Protein AF-A0A1H4I4Y7-F1 (afdb_monomer)

Organism: NCBI:txid99653

Foldseek 3Di:
DDDPVVVVVVVVVVVVVVVVPDDDDDDDDDDDDDDDDDDDDDDDDDPDPPPPDPPDPDPDDDDDDDDDDDPVRVVVVVVVFVVVCVVVVHPTDDPVNVVVVVVVCCVVDPVNVVVVVVVVVVVPD

Sequence (125 aa):
MTSAADKVRASAERARMQVAAQPQPGEEQEPVAAPPATRVREEEPRKPAVRAVPVIPPRQKDIRKNVDLSPDQNDRLGDWQRAAARELGVARVTAQDVLVALVERLLADSDLSEQVKKDLHNARF

pLDDT: mean 76.92, std 21.95, range [39.12, 98.62]

Mean predicted aligned error: 18.27 Å

Secondary structure (DSSP, 8-state):
---HHHHHHHHHHHHHHHHTT-PPP------------------------------PPPPPPPPP------HHHHHHHHHHHHHHHHHHT-S---HHHHHHHHHHHHHH-HHHHHHHHHHHHHHH-

Solvent-accessible surface area (backbone atoms only — not comparable to full-atom values): 8470 Å² total; per-residue (Å²): 137,86,57,77,69,58,59,56,56,57,53,57,52,55,56,56,57,57,68,75,69,62,83,85,85,78,83,84,84,86,78,93,77,88,88,83,79,94,73,91,73,85,84,75,90,75,76,82,76,81,74,80,72,82,82,73,75,79,78,83,75,88,80,89,83,89,82,91,67,56,73,69,56,48,51,53,49,52,53,49,29,56,51,52,12,62,76,72,71,43,99,69,51,52,73,65,59,52,52,51,54,51,50,53,47,44,76,72,33,69,67,58,38,53,51,53,53,51,53,54,42,73,74,74,109

Structure (mmCIF, N/CA/C/O backbone):
data_AF-A0A1H4I4Y7-F1
#
_entry.id   AF-A0A1H4I4Y7-F1
#
loop_
_atom_site.group_PDB
_atom_site.id
_atom_site.type_symbol
_atom_site.label_atom_id
_atom_site.label_alt_id
_atom_site.label_comp_id
_atom_site.label_asym_id
_atom_site.label_entity_id
_atom_site.label_seq_id
_atom_site.pdbx_PDB_ins_code
_atom_site.Cartn_x
_atom_site.Cartn_y
_atom_site.Cartn_z
_atom_site.occupancy
_atom_site.B_iso_or_equiv
_atom_site.auth_seq_id
_atom_site.auth_comp_id
_atom_site.auth_asym_id
_atom_site.auth_atom_id
_atom_site.pdbx_PDB_model_num
ATOM 1 N N . MET A 1 1 ? 32.005 -7.404 -24.758 1.00 44.09 1 MET A N 1
ATOM 2 C CA . MET A 1 1 ? 30.839 -7.266 -23.861 1.00 44.09 1 MET A CA 1
ATOM 3 C C . MET A 1 1 ? 29.841 -6.347 -24.549 1.00 44.09 1 MET A C 1
ATOM 5 O O . MET A 1 1 ? 30.140 -5.173 -24.708 1.00 44.09 1 MET A O 1
ATOM 9 N N . THR A 1 2 ? 28.736 -6.882 -25.067 1.00 52.25 2 THR A N 1
ATOM 10 C CA . THR A 1 2 ? 27.792 -6.119 -25.907 1.00 52.25 2 THR A CA 1
ATOM 11 C C . THR A 1 2 ? 26.721 -5.466 -25.034 1.00 52.25 2 THR A C 1
ATOM 13 O O . THR A 1 2 ? 26.026 -6.152 -24.284 1.00 52.25 2 THR A O 1
ATOM 16 N N . SER A 1 3 ? 26.648 -4.135 -25.108 1.00 61.44 3 SER A N 1
ATOM 17 C CA . SER A 1 3 ? 25.816 -3.260 -24.274 1.00 61.44 3 SER A CA 1
ATOM 18 C C . SER A 1 3 ? 24.315 -3.450 -24.534 1.00 61.44 3 SER A C 1
ATOM 20 O O . SER A 1 3 ? 23.899 -3.789 -25.640 1.00 61.44 3 SER A O 1
ATOM 22 N N . ALA A 1 4 ? 23.481 -3.202 -23.519 1.00 48.41 4 ALA A N 1
ATOM 23 C CA . ALA A 1 4 ? 22.022 -3.333 -23.583 1.00 48.41 4 ALA A CA 1
ATOM 24 C C . ALA A 1 4 ? 21.371 -2.481 -24.696 1.00 48.41 4 ALA A C 1
ATOM 26 O O . ALA A 1 4 ? 20.311 -2.846 -25.202 1.00 48.41 4 ALA A O 1
ATOM 27 N N . ALA A 1 5 ? 22.034 -1.405 -25.135 1.00 54.78 5 ALA A N 1
ATOM 28 C CA . ALA A 1 5 ? 21.593 -0.566 -26.250 1.00 54.78 5 ALA A CA 1
ATOM 29 C C . ALA A 1 5 ? 21.594 -1.301 -27.610 1.00 54.78 5 ALA A C 1
ATOM 31 O O . ALA A 1 5 ? 20.722 -1.054 -28.444 1.00 54.78 5 ALA A O 1
ATOM 32 N N . ASP A 1 6 ? 22.506 -2.257 -27.817 1.00 57.66 6 ASP A N 1
ATOM 33 C CA . ASP A 1 6 ? 22.610 -3.024 -29.069 1.00 57.66 6 ASP A CA 1
ATOM 34 C C . ASP A 1 6 ? 21.428 -3.992 -29.251 1.00 57.66 6 ASP A C 1
ATOM 36 O O . ASP A 1 6 ? 20.900 -4.173 -30.350 1.00 57.66 6 ASP A O 1
ATOM 40 N N . LYS A 1 7 ? 20.927 -4.557 -28.144 1.00 57.97 7 LYS A N 1
ATOM 41 C CA . LYS A 1 7 ? 19.788 -5.491 -28.160 1.00 57.97 7 LYS A CA 1
ATOM 42 C C . LYS A 1 7 ? 18.475 -4.810 -28.565 1.00 57.97 7 LYS A C 1
ATOM 44 O O . LYS A 1 7 ? 1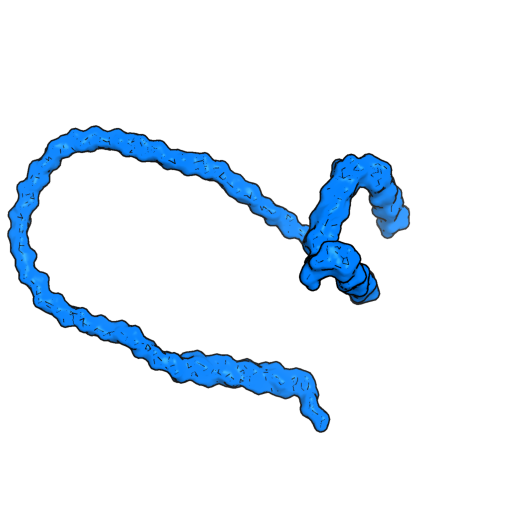7.627 -5.449 -29.183 1.00 57.97 7 LYS A O 1
ATOM 49 N N . VAL A 1 8 ? 18.315 -3.519 -28.258 1.00 56.91 8 VAL A N 1
ATOM 50 C CA . VAL A 1 8 ? 17.102 -2.749 -28.590 1.00 56.91 8 VAL A CA 1
ATOM 51 C C . VAL A 1 8 ? 17.056 -2.402 -30.080 1.00 56.91 8 VAL A C 1
ATOM 53 O O . VAL A 1 8 ? 16.009 -2.555 -30.712 1.00 56.91 8 VAL A O 1
ATOM 56 N N . ARG A 1 9 ? 18.192 -2.017 -30.678 1.00 57.34 9 ARG A N 1
ATOM 57 C CA . ARG A 1 9 ? 18.273 -1.739 -32.122 1.00 57.34 9 ARG A CA 1
ATOM 58 C C . ARG A 1 9 ? 18.039 -3.005 -32.959 1.00 57.34 9 ARG A C 1
ATOM 60 O O . ARG A 1 9 ? 17.290 -2.949 -33.931 1.00 57.34 9 ARG A O 1
ATOM 67 N N . ALA A 1 10 ? 18.581 -4.149 -32.537 1.00 56.81 10 ALA A N 1
ATOM 68 C CA . ALA A 1 10 ? 18.425 -5.421 -33.249 1.00 56.81 10 ALA A CA 1
ATOM 69 C C . ALA A 1 10 ? 16.967 -5.937 -33.300 1.00 56.81 10 ALA A C 1
ATOM 71 O O . ALA A 1 10 ? 16.555 -6.539 -34.293 1.00 56.81 10 ALA A O 1
ATOM 72 N N . SER A 1 11 ? 16.158 -5.686 -32.263 1.00 57.59 11 SER A N 1
ATOM 73 C CA . SER A 1 11 ? 14.732 -6.062 -32.265 1.00 57.59 11 SER A CA 1
ATOM 74 C C . SER A 1 11 ? 13.869 -5.147 -33.140 1.00 57.59 11 SER A C 1
ATOM 76 O O . SER A 1 11 ? 12.923 -5.622 -33.769 1.00 57.59 11 SER A O 1
ATOM 78 N N . ALA A 1 12 ? 14.203 -3.855 -33.228 1.00 58.78 12 ALA A N 1
ATOM 79 C CA . ALA A 1 12 ? 13.471 -2.902 -34.066 1.00 58.78 12 ALA A CA 1
ATOM 80 C C . ALA A 1 12 ? 13.622 -3.203 -35.570 1.00 58.78 12 ALA A C 1
ATOM 82 O O . ALA A 1 12 ? 12.688 -2.987 -36.343 1.00 58.78 12 ALA A O 1
ATOM 83 N N . GLU A 1 13 ? 14.768 -3.744 -35.988 1.00 57.94 13 GLU A N 1
ATOM 84 C CA . GLU A 1 13 ? 15.021 -4.097 -37.389 1.00 57.94 13 GLU A CA 1
ATOM 85 C C . GLU A 1 13 ? 14.284 -5.381 -37.809 1.00 57.94 13 GLU A C 1
ATOM 87 O O . GLU A 1 13 ? 13.670 -5.427 -38.877 1.00 57.94 13 GLU A O 1
ATOM 92 N N . ARG A 1 14 ? 14.214 -6.387 -36.922 1.00 56.78 14 ARG A N 1
ATOM 93 C CA . ARG A 1 14 ? 13.439 -7.621 -37.164 1.00 56.78 14 ARG A CA 1
ATOM 94 C C . ARG A 1 14 ? 11.941 -7.369 -37.324 1.00 56.78 14 ARG A C 1
ATOM 96 O O . ARG A 1 14 ? 11.305 -8.025 -38.145 1.00 56.78 14 ARG A O 1
ATOM 103 N N . ALA A 1 15 ? 11.387 -6.405 -36.588 1.00 56.91 15 ALA A N 1
ATOM 104 C CA . ALA A 1 15 ? 9.982 -6.027 -36.725 1.00 56.91 15 ALA A CA 1
ATOM 105 C C . ALA A 1 15 ? 9.679 -5.409 -38.104 1.00 56.91 15 ALA A C 1
ATOM 107 O O . ALA A 1 15 ? 8.637 -5.690 -38.688 1.00 56.91 15 ALA A O 1
ATOM 108 N N . ARG A 1 16 ? 10.608 -4.625 -38.671 1.00 60.25 16 ARG A N 1
ATOM 109 C CA . ARG A 1 16 ? 10.440 -4.016 -40.004 1.00 60.25 16 ARG A CA 1
ATOM 110 C C . ARG A 1 16 ? 10.506 -5.045 -41.131 1.00 60.25 16 ARG A C 1
ATOM 112 O O . ARG A 1 16 ? 9.741 -4.944 -42.085 1.00 60.25 16 ARG A O 1
ATOM 119 N N . MET A 1 17 ? 11.361 -6.058 -40.999 1.00 55.97 17 MET A N 1
ATOM 120 C CA . MET A 1 17 ? 11.451 -7.140 -41.986 1.00 55.97 17 MET A CA 1
ATOM 121 C C . MET A 1 17 ? 10.228 -8.070 -41.975 1.00 55.97 17 MET A C 1
ATOM 123 O O . MET A 1 17 ? 9.856 -8.582 -43.026 1.00 55.97 17 MET A O 1
ATOM 127 N N . GLN A 1 18 ? 9.557 -8.253 -40.831 1.00 59.03 18 GLN A N 1
ATOM 128 C CA . GLN A 1 18 ? 8.329 -9.063 -40.760 1.00 59.03 18 GLN A CA 1
ATOM 129 C C . GLN A 1 18 ? 7.109 -8.384 -41.396 1.00 59.03 18 GLN A C 1
ATOM 131 O O . GLN A 1 18 ? 6.254 -9.076 -41.941 1.00 59.03 18 GLN A O 1
ATOM 136 N N . VAL A 1 19 ? 7.037 -7.048 -41.386 1.00 56.22 19 VAL A N 1
ATOM 137 C CA . VAL A 1 19 ? 5.938 -6.301 -42.030 1.00 56.22 19 VAL A CA 1
ATOM 138 C C . VAL A 1 19 ? 6.055 -6.322 -43.561 1.00 56.22 19 VAL A C 1
ATOM 140 O O . VAL A 1 19 ? 5.041 -6.324 -44.249 1.00 56.22 19 VAL A O 1
ATOM 143 N N . ALA A 1 20 ? 7.272 -6.405 -44.107 1.00 56.62 20 ALA A N 1
ATOM 144 C CA . ALA A 1 20 ? 7.502 -6.451 -45.554 1.00 56.62 20 ALA A CA 1
ATOM 145 C C . ALA A 1 20 ? 7.276 -7.840 -46.189 1.00 56.62 20 ALA A C 1
ATOM 147 O O . ALA A 1 20 ? 7.218 -7.948 -47.410 1.00 56.62 20 ALA A O 1
ATOM 148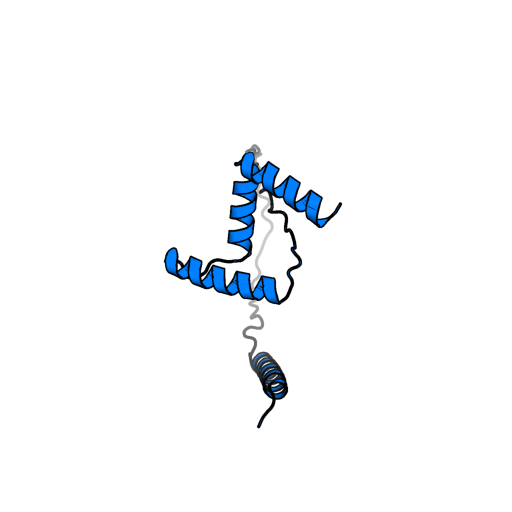 N N . ALA A 1 21 ? 7.159 -8.899 -45.381 1.00 49.84 21 ALA A N 1
ATOM 149 C CA . ALA A 1 21 ? 7.078 -10.286 -45.848 1.00 49.84 21 ALA A CA 1
ATOM 150 C C . ALA A 1 21 ? 5.662 -10.888 -45.789 1.00 49.84 21 ALA A C 1
ATOM 152 O O . ALA A 1 21 ? 5.511 -12.101 -45.921 1.00 49.84 21 ALA A O 1
ATOM 153 N N . GLN A 1 22 ? 4.625 -10.073 -45.577 1.00 45.31 22 GLN A N 1
ATOM 154 C CA . GLN A 1 22 ? 3.240 -10.540 -45.572 1.00 45.31 22 GLN A CA 1
ATOM 155 C C . GLN A 1 22 ? 2.607 -10.284 -46.956 1.00 45.31 22 GLN A C 1
ATOM 157 O O . GLN A 1 22 ? 2.316 -9.131 -47.277 1.00 45.31 22 GLN A O 1
ATOM 162 N N . PRO A 1 23 ? 2.428 -11.310 -47.811 1.00 46.28 23 PRO A N 1
ATOM 163 C CA . PRO A 1 23 ? 1.715 -11.152 -49.074 1.00 46.28 23 PRO A CA 1
ATOM 164 C C . PRO A 1 23 ? 0.229 -10.906 -48.791 1.00 46.28 23 PRO A C 1
ATOM 166 O O . PRO A 1 23 ? -0.396 -11.662 -48.046 1.00 46.28 23 PRO A O 1
ATOM 169 N N . GLN A 1 24 ? -0.328 -9.841 -49.371 1.00 43.12 24 GLN A N 1
ATOM 170 C CA . GLN A 1 24 ? -1.763 -9.565 -49.316 1.00 43.12 24 GLN A CA 1
ATOM 171 C C . GLN A 1 24 ? -2.522 -10.590 -50.172 1.00 43.12 24 GLN A C 1
ATOM 173 O O . GLN A 1 24 ? -2.189 -10.741 -51.348 1.00 43.12 24 GLN A O 1
ATOM 178 N N . PRO A 1 25 ? -3.527 -11.300 -49.631 1.00 39.66 25 PRO A N 1
ATOM 179 C CA . PRO A 1 25 ? -4.408 -12.126 -50.434 1.00 39.66 25 PRO A CA 1
ATOM 180 C C . PRO A 1 25 ? -5.679 -11.348 -50.804 1.00 39.66 25 PRO A C 1
ATOM 182 O O . PRO A 1 25 ? -6.407 -10.898 -49.923 1.00 39.66 25 PRO A O 1
ATOM 185 N N . GLY A 1 26 ? -5.975 -11.287 -52.104 1.00 39.12 26 GLY A N 1
ATOM 186 C CA . GLY A 1 26 ? -7.349 -11.180 -52.605 1.00 39.12 26 GLY A CA 1
ATOM 187 C C . GLY A 1 26 ? -7.755 -9.826 -53.176 1.00 39.12 26 GLY A C 1
ATOM 188 O O . GLY A 1 26 ? -8.564 -9.133 -52.572 1.00 39.12 26 GLY A O 1
ATOM 189 N N . GLU A 1 27 ? -7.261 -9.501 -54.372 1.00 42.22 27 GLU A N 1
ATOM 190 C CA . GLU A 1 27 ? -7.978 -8.602 -55.283 1.00 42.22 27 GLU A CA 1
ATOM 191 C C . GLU A 1 27 ? -9.194 -9.332 -55.878 1.00 42.22 27 GLU A C 1
ATOM 193 O O . GLU A 1 27 ? -9.150 -10.526 -56.192 1.00 42.22 27 GLU A O 1
ATOM 198 N N . GLU A 1 28 ? -10.291 -8.585 -55.959 1.00 42.22 28 GLU A N 1
ATOM 199 C CA . GLU A 1 28 ? -11.648 -8.979 -56.319 1.00 42.22 28 GLU A CA 1
ATOM 200 C C . GLU A 1 28 ? -11.776 -9.682 -57.682 1.00 42.22 28 GLU A C 1
ATOM 202 O O . GLU A 1 28 ? -11.326 -9.195 -58.717 1.00 42.22 28 GLU A O 1
ATOM 207 N N . GLN A 1 29 ? -12.493 -10.809 -57.686 1.00 40.44 29 GLN A N 1
ATOM 208 C CA . GLN A 1 29 ? -13.129 -11.368 -58.878 1.00 40.44 29 GLN A CA 1
ATOM 209 C C . GLN A 1 29 ? -14.552 -10.803 -58.988 1.00 40.44 29 GLN A C 1
ATOM 211 O O . GLN A 1 29 ? -15.428 -11.177 -58.209 1.00 40.44 29 GLN A O 1
ATOM 216 N N . GLU A 1 30 ? -14.796 -9.936 -59.971 1.00 49.12 30 GLU A N 1
ATOM 217 C CA . GLU A 1 30 ? -16.144 -9.631 -60.466 1.00 49.12 30 GLU A CA 1
ATOM 218 C C . GLU A 1 30 ? -16.686 -10.810 -61.292 1.00 49.12 30 GLU A C 1
ATOM 220 O O . GLU A 1 30 ? -16.002 -11.295 -62.200 1.00 49.12 30 GLU A O 1
ATOM 225 N N . PRO A 1 31 ? -17.955 -11.204 -61.089 1.00 46.34 31 PRO A N 1
ATOM 226 C CA . PRO A 1 31 ? -18.739 -11.772 -62.165 1.00 46.34 31 PRO A CA 1
ATOM 227 C C . PRO A 1 31 ? -19.954 -10.897 -62.484 1.00 46.34 31 PRO A C 1
ATOM 229 O O . PRO A 1 31 ? -20.766 -10.526 -61.637 1.00 46.34 31 PRO A O 1
ATOM 232 N N . VAL A 1 32 ? -20.067 -10.619 -63.776 1.00 57.00 32 VAL A N 1
ATOM 233 C CA . VAL A 1 32 ? -21.172 -9.961 -64.466 1.00 57.00 32 VAL A CA 1
ATOM 234 C C . VAL A 1 32 ? -22.455 -10.791 -64.328 1.00 57.00 32 VAL A C 1
ATOM 236 O O . VAL A 1 32 ? -22.475 -11.951 -64.733 1.00 57.00 32 VAL A O 1
ATOM 239 N N . ALA A 1 33 ? -23.544 -10.189 -63.836 1.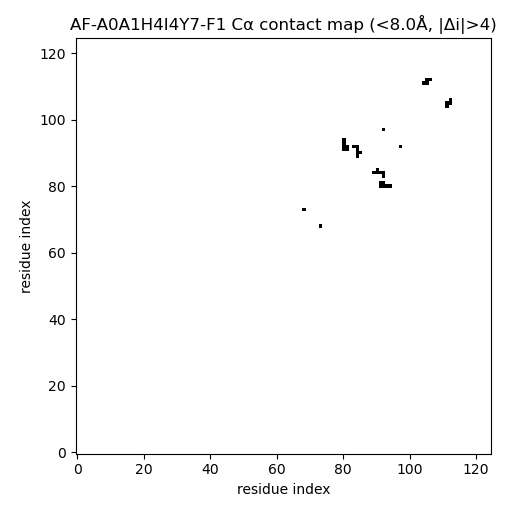00 41.78 33 ALA A N 1
ATOM 240 C CA . ALA A 1 33 ? -24.908 -10.693 -64.034 1.00 41.78 33 ALA A CA 1
ATOM 241 C C . ALA A 1 33 ? -25.965 -9.583 -63.834 1.00 41.78 33 ALA A C 1
ATOM 243 O O . ALA A 1 33 ? -26.305 -9.224 -62.711 1.00 41.78 33 ALA A O 1
ATOM 244 N N . ALA A 1 34 ? -26.532 -9.068 -64.931 1.00 46.84 34 ALA A N 1
ATOM 245 C CA . ALA A 1 34 ? -27.885 -8.486 -64.930 1.00 46.84 34 ALA A CA 1
ATOM 246 C C . ALA A 1 34 ? -28.911 -9.632 -64.774 1.00 46.84 34 ALA A C 1
ATOM 248 O O . ALA A 1 34 ? -28.585 -10.740 -65.217 1.00 46.84 34 ALA A O 1
ATOM 249 N N . PRO A 1 35 ? -30.130 -9.447 -64.199 1.00 49.53 35 PRO A N 1
ATOM 250 C CA . PRO A 1 35 ? -31.284 -8.888 -64.940 1.00 49.53 35 PRO A CA 1
ATOM 251 C C . PRO A 1 35 ? -32.376 -8.251 -64.002 1.00 49.53 35 PRO A C 1
ATOM 253 O O . PRO A 1 35 ? -32.009 -7.681 -62.982 1.00 49.53 35 PRO A O 1
ATOM 256 N N . PRO A 1 36 ? -33.698 -8.242 -64.307 1.00 47.59 36 PRO A N 1
ATOM 257 C CA . PRO A 1 36 ? -34.434 -7.123 -64.896 1.00 47.59 36 PRO A CA 1
ATOM 258 C C . PRO A 1 36 ? -35.569 -6.547 -64.005 1.00 47.59 36 PRO A C 1
ATOM 260 O O . PRO A 1 36 ? -35.925 -7.091 -62.967 1.00 47.59 36 PRO A O 1
ATOM 263 N N . ALA A 1 37 ? -36.214 -5.500 -64.530 1.00 42.38 37 ALA A N 1
ATOM 264 C CA . ALA A 1 37 ? -37.623 -5.136 -64.333 1.00 42.38 37 ALA A CA 1
ATOM 265 C C . ALA A 1 37 ? -38.107 -4.714 -62.928 1.00 42.38 37 ALA A C 1
ATOM 267 O O . ALA A 1 37 ? -38.380 -5.511 -62.032 1.00 42.38 37 ALA A O 1
ATOM 268 N N . THR A 1 38 ? -38.383 -3.411 -62.836 1.00 50.75 38 THR A N 1
ATOM 269 C CA . THR A 1 38 ? -39.304 -2.753 -61.908 1.00 50.75 38 THR A CA 1
ATOM 270 C C . THR A 1 38 ? -40.566 -3.583 -61.661 1.00 50.75 38 THR A C 1
ATOM 272 O O . THR A 1 38 ? -41.405 -3.735 -62.548 1.00 50.75 38 THR A O 1
ATOM 275 N N . ARG A 1 39 ? -40.748 -4.057 -60.425 1.00 46.22 39 ARG A N 1
ATOM 276 C CA . ARG A 1 39 ? -42.054 -4.481 -59.914 1.00 46.22 39 ARG A CA 1
ATOM 277 C C . ARG A 1 39 ? -42.400 -3.608 -58.719 1.00 46.22 39 ARG A C 1
ATOM 279 O O . ARG A 1 39 ? -41.880 -3.803 -57.625 1.00 46.22 39 ARG A O 1
ATOM 286 N N . VAL A 1 40 ? -43.264 -2.628 -58.963 1.00 47.94 40 VAL A N 1
ATOM 287 C CA . VAL A 1 40 ? -43.933 -1.857 -57.916 1.00 47.94 40 VAL A CA 1
ATOM 288 C C . VAL A 1 40 ? -44.740 -2.861 -57.092 1.00 47.94 40 VAL A C 1
ATOM 290 O O . VAL A 1 40 ? -45.616 -3.538 -57.631 1.00 47.94 40 VAL A O 1
ATOM 293 N N . ARG A 1 41 ? -44.383 -3.038 -55.819 1.00 47.56 41 ARG A N 1
ATOM 294 C CA . ARG A 1 41 ? -45.170 -3.819 -54.865 1.00 47.56 41 ARG A CA 1
ATOM 295 C C . ARG A 1 41 ? -45.802 -2.839 -53.891 1.00 47.56 41 ARG A C 1
ATOM 297 O O . ARG A 1 41 ? -45.097 -2.153 -53.164 1.00 47.56 41 ARG A O 1
ATOM 304 N N . GLU A 1 42 ? -47.123 -2.799 -53.952 1.00 46.41 42 GLU A N 1
ATOM 305 C CA . GLU A 1 42 ? -48.040 -2.023 -53.124 1.00 46.41 42 GLU A CA 1
ATOM 306 C C . GLU A 1 42 ? -47.699 -2.144 -51.629 1.00 46.41 42 GLU A C 1
ATOM 308 O O . GLU A 1 42 ? -47.601 -3.250 -51.087 1.00 46.41 42 GLU A O 1
ATOM 313 N N . GLU A 1 43 ? -47.472 -0.999 -50.980 1.00 48.09 43 GLU A N 1
ATOM 314 C CA . GLU A 1 43 ? -47.276 -0.884 -49.537 1.00 48.09 43 GLU A CA 1
ATOM 315 C C . GLU A 1 43 ? -48.630 -0.947 -48.820 1.00 48.09 43 GLU A C 1
ATOM 317 O O . GLU A 1 43 ? -49.420 -0.006 -48.861 1.00 48.09 43 GLU A O 1
ATOM 322 N N . GLU A 1 44 ? -48.882 -2.041 -48.103 1.00 54.91 44 GLU A N 1
ATOM 323 C CA . GLU A 1 44 ? -49.875 -2.059 -47.025 1.00 54.91 44 GLU A CA 1
ATOM 324 C C . GLU A 1 44 ? -49.244 -1.499 -45.734 1.00 54.91 44 GLU A C 1
ATOM 326 O O . GLU A 1 44 ? -48.120 -1.883 -45.379 1.00 54.91 44 GLU A O 1
ATOM 331 N N . PRO A 1 45 ? -49.937 -0.616 -44.988 1.00 49.97 45 PRO A N 1
ATOM 332 C CA . PRO A 1 45 ? -49.347 0.117 -43.876 1.00 49.97 45 PRO A CA 1
ATOM 333 C C . PRO A 1 45 ? -49.138 -0.806 -42.673 1.00 49.97 45 PRO A C 1
ATOM 335 O O . PRO A 1 45 ? -50.051 -1.104 -41.898 1.00 49.97 45 PRO A O 1
ATOM 338 N N . ARG A 1 46 ? -47.895 -1.250 -42.479 1.00 60.56 46 ARG A N 1
ATOM 339 C CA . ARG A 1 46 ? -47.498 -2.002 -41.289 1.00 60.56 46 ARG A CA 1
ATOM 340 C C . ARG A 1 46 ? -47.324 -1.017 -40.126 1.00 60.56 46 ARG A C 1
ATOM 342 O O . ARG A 1 46 ? -46.415 -0.192 -40.136 1.00 60.56 46 ARG A O 1
ATOM 349 N N . LYS A 1 47 ? -48.214 -1.097 -39.127 1.00 59.34 47 LYS A N 1
ATOM 350 C CA . LYS A 1 47 ? -48.140 -0.321 -37.872 1.00 59.34 47 LYS A CA 1
ATOM 351 C C . LYS A 1 47 ? -46.714 -0.359 -37.292 1.00 59.34 47 LYS A C 1
ATOM 353 O O . LYS A 1 47 ? -46.149 -1.452 -37.201 1.00 59.34 47 LYS A O 1
ATOM 358 N N . PRO A 1 48 ? -46.141 0.778 -36.854 1.00 55.59 48 PRO A N 1
ATOM 359 C CA . PRO A 1 48 ? -44.807 0.787 -36.277 1.00 55.59 48 PRO A CA 1
ATOM 360 C C . PRO A 1 48 ? -44.841 0.062 -34.931 1.00 55.59 48 PRO A C 1
ATOM 362 O O . PRO A 1 48 ? -45.409 0.548 -33.953 1.00 55.59 48 PRO A O 1
ATOM 365 N N . ALA A 1 49 ? -44.233 -1.123 -34.877 1.00 65.38 49 ALA A N 1
ATOM 366 C CA . ALA A 1 49 ? -43.873 -1.738 -33.612 1.00 65.38 49 ALA A CA 1
ATOM 367 C C . ALA A 1 49 ? -42.816 -0.834 -32.971 1.00 65.38 49 ALA A C 1
ATOM 369 O O . ALA A 1 49 ? -41.674 -0.779 -33.433 1.00 65.38 49 ALA A O 1
ATOM 370 N N . VAL A 1 50 ? -43.214 -0.078 -31.945 1.00 65.75 50 VAL A N 1
ATOM 371 C CA . VAL A 1 50 ? -42.297 0.725 -31.136 1.00 65.75 50 VAL A CA 1
ATOM 372 C C . VAL A 1 50 ? -41.348 -0.254 -30.461 1.00 65.75 50 VAL A C 1
ATOM 374 O O . VAL A 1 50 ? -41.679 -0.899 -29.467 1.00 65.75 50 VAL A O 1
ATOM 377 N N . ARG A 1 51 ? -40.177 -0.435 -31.070 1.00 68.00 51 ARG A N 1
ATOM 378 C CA . ARG A 1 51 ? -39.115 -1.270 -30.532 1.00 68.00 51 ARG A CA 1
ATOM 379 C C . ARG A 1 51 ? -38.629 -0.558 -29.277 1.00 68.00 51 ARG A C 1
ATOM 381 O O . ARG A 1 51 ? -37.959 0.466 -29.379 1.00 68.00 51 ARG A O 1
ATOM 388 N N . ALA A 1 52 ? -39.026 -1.056 -28.108 1.00 67.88 52 ALA A N 1
ATOM 389 C CA . ALA A 1 52 ? -38.513 -0.570 -26.838 1.00 67.88 52 ALA A CA 1
ATOM 390 C C . ALA A 1 52 ? -36.990 -0.736 -26.865 1.00 67.88 52 ALA A C 1
ATOM 392 O O . ALA A 1 52 ? -36.475 -1.854 -26.824 1.00 67.88 52 ALA A O 1
ATOM 393 N N . VAL A 1 53 ? -36.276 0.375 -27.035 1.00 71.56 53 VAL A N 1
ATOM 394 C CA . VAL A 1 53 ? -34.820 0.397 -26.945 1.00 71.56 53 VAL A CA 1
ATOM 395 C C . VAL A 1 53 ? -34.507 0.262 -25.458 1.00 71.56 53 VAL A C 1
ATOM 397 O O . VAL A 1 53 ? -34.923 1.131 -24.689 1.00 71.56 53 VAL A O 1
ATOM 400 N N . PRO A 1 54 ? -33.845 -0.817 -25.008 1.00 69.69 54 PRO A N 1
ATOM 401 C CA . PRO A 1 54 ? -33.463 -0.921 -23.612 1.00 69.69 54 PRO A CA 1
ATOM 402 C C . PRO A 1 54 ? -32.514 0.235 -23.291 1.00 69.69 54 PRO A C 1
ATOM 404 O O . PRO A 1 54 ? -31.431 0.349 -23.867 1.00 69.69 54 PRO A O 1
ATOM 407 N N . VAL A 1 55 ? -32.942 1.115 -22.385 1.00 74.31 55 VAL A N 1
ATOM 408 C CA . VAL A 1 55 ? -32.101 2.176 -21.831 1.00 74.31 55 VAL A CA 1
ATOM 409 C C . VAL A 1 55 ? -31.101 1.496 -20.903 1.00 74.31 55 VAL A C 1
ATOM 411 O O . VAL A 1 55 ? -31.398 1.219 -19.744 1.00 74.31 55 VAL A O 1
ATOM 414 N N . ILE A 1 56 ? -29.929 1.151 -21.435 1.00 78.56 56 ILE A N 1
ATOM 415 C CA . ILE A 1 56 ? -28.821 0.651 -20.622 1.00 78.56 56 ILE A CA 1
ATOM 416 C C . ILE A 1 56 ? -28.263 1.863 -19.865 1.00 78.56 56 ILE A C 1
ATOM 418 O O . ILE A 1 56 ? -27.804 2.806 -20.518 1.00 78.56 56 ILE A O 1
ATOM 422 N N . PRO A 1 57 ? -28.307 1.882 -18.519 1.00 75.62 57 PRO A N 1
ATOM 423 C CA . PRO A 1 57 ? -27.739 2.983 -17.760 1.00 75.62 57 PRO A CA 1
ATOM 424 C C . PRO A 1 57 ? -26.247 3.109 -18.097 1.00 75.62 57 PRO A C 1
ATOM 426 O O . PRO A 1 57 ? -25.561 2.090 -18.253 1.00 75.62 57 PRO A O 1
ATOM 429 N N . PRO A 1 58 ? -25.729 4.340 -18.250 1.00 76.81 58 PRO A N 1
ATOM 430 C CA . PRO A 1 58 ? -24.342 4.538 -18.626 1.00 76.81 58 PRO A CA 1
ATOM 431 C C . PRO A 1 58 ? -23.445 3.885 -17.575 1.00 76.81 58 PRO A C 1
ATOM 433 O O . PRO A 1 58 ? -23.548 4.184 -16.385 1.00 76.81 58 PRO A O 1
ATOM 436 N N . ARG A 1 59 ? -22.563 2.981 -18.019 1.00 79.88 59 ARG A N 1
ATOM 437 C CA . ARG A 1 59 ? -21.535 2.397 -17.154 1.00 79.88 59 ARG A CA 1
ATOM 438 C C . ARG A 1 59 ? -20.717 3.541 -16.561 1.00 79.88 59 ARG A C 1
ATOM 440 O O . ARG A 1 59 ? -20.072 4.281 -17.310 1.00 79.88 59 ARG A O 1
ATOM 447 N N . GLN A 1 60 ? -20.766 3.693 -15.240 1.00 82.75 60 GLN A N 1
ATOM 448 C CA . GLN A 1 60 ? -19.865 4.604 -14.546 1.00 82.75 60 GLN A CA 1
ATOM 449 C C . GLN A 1 60 ? -18.434 4.128 -14.789 1.00 82.75 60 GLN A C 1
ATOM 451 O O . GLN A 1 60 ? -18.146 2.933 -14.743 1.00 82.75 60 GLN A O 1
ATOM 456 N N . LYS A 1 61 ? -17.569 5.069 -15.159 1.00 87.62 61 LYS A N 1
ATOM 457 C CA . LYS A 1 61 ? -16.168 4.798 -15.468 1.00 87.62 61 LYS A CA 1
ATOM 458 C C . LYS A 1 61 ? -15.324 5.120 -14.248 1.00 87.62 61 LYS A C 1
ATOM 460 O O . LYS A 1 61 ? -15.507 6.178 -13.648 1.00 87.62 61 LYS A O 1
ATOM 465 N N . ASP A 1 62 ? -14.359 4.257 -13.965 1.00 90.44 62 ASP A N 1
ATOM 466 C CA . ASP A 1 62 ? -13.393 4.493 -12.900 1.00 90.44 62 ASP A CA 1
ATOM 467 C C . ASP A 1 62 ? -12.535 5.727 -13.197 1.00 90.44 62 ASP A C 1
ATOM 469 O O . ASP A 1 62 ? -12.086 5.954 -14.329 1.00 90.44 62 ASP A O 1
ATOM 473 N N . ILE A 1 63 ? -12.284 6.524 -12.157 1.00 94.12 63 ILE A N 1
ATOM 474 C CA . ILE A 1 63 ? -11.422 7.704 -12.227 1.00 94.12 63 ILE A CA 1
ATOM 475 C C . ILE A 1 63 ? -10.008 7.300 -11.818 1.00 94.12 63 ILE A C 1
ATOM 477 O O . ILE A 1 63 ? -9.776 6.839 -10.703 1.00 94.12 63 ILE A O 1
ATOM 481 N N . ARG A 1 64 ? -9.038 7.532 -12.706 1.00 94.38 64 ARG A N 1
ATOM 482 C CA . ARG A 1 64 ? -7.624 7.255 -12.426 1.00 94.38 64 ARG A CA 1
ATOM 483 C C . ARG A 1 64 ? -7.042 8.287 -11.463 1.00 94.38 64 ARG A C 1
ATOM 485 O O . ARG A 1 64 ? -7.297 9.486 -11.597 1.00 94.38 64 ARG A O 1
ATOM 492 N N . LYS A 1 65 ? -6.222 7.813 -10.528 1.00 94.19 65 LYS A N 1
ATOM 493 C CA . LYS A 1 65 ? -5.425 8.630 -9.608 1.00 94.19 65 LYS A CA 1
ATOM 494 C C . LYS A 1 65 ? -3.964 8.212 -9.730 1.00 94.19 65 LYS A C 1
ATOM 496 O O . LYS A 1 65 ? -3.680 7.019 -9.777 1.00 94.19 65 LYS A O 1
ATOM 501 N N . ASN A 1 66 ? -3.071 9.196 -9.798 1.00 95.62 66 ASN A N 1
ATOM 502 C CA . ASN A 1 66 ? -1.629 8.980 -9.862 1.00 95.6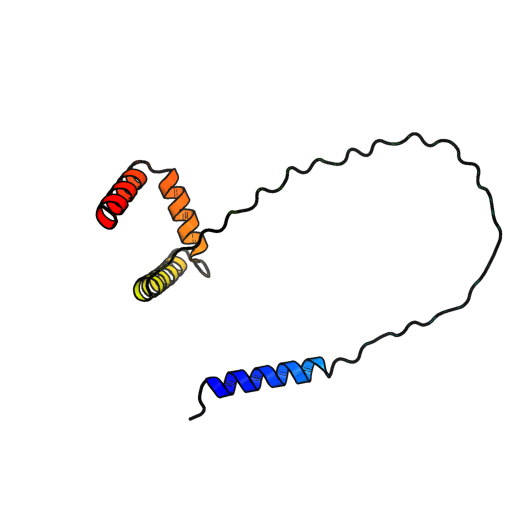2 66 ASN A CA 1
ATOM 503 C C . ASN A 1 66 ? -1.013 9.287 -8.497 1.00 95.62 66 ASN A C 1
ATOM 505 O O . ASN A 1 66 ? -1.497 10.172 -7.790 1.00 95.62 66 ASN A O 1
ATOM 509 N N . VAL A 1 67 ? 0.041 8.553 -8.150 1.00 95.62 67 VAL A N 1
ATOM 510 C CA . VAL A 1 67 ? 0.787 8.708 -6.902 1.00 95.62 67 VAL A CA 1
ATOM 511 C C . VAL A 1 67 ? 2.266 8.761 -7.248 1.00 95.62 67 VAL A C 1
ATOM 513 O O . VAL A 1 67 ? 2.754 7.900 -7.980 1.00 95.62 67 VAL A O 1
ATOM 516 N N . ASP A 1 68 ? 2.958 9.754 -6.704 1.00 96.44 68 ASP A N 1
ATOM 517 C CA . ASP A 1 68 ? 4.406 9.865 -6.808 1.00 96.44 68 ASP A CA 1
ATOM 518 C C . ASP A 1 68 ? 5.043 9.141 -5.620 1.00 96.44 68 ASP A C 1
ATOM 520 O O . ASP A 1 68 ? 4.748 9.439 -4.461 1.00 96.44 68 ASP A O 1
ATOM 524 N N . LEU A 1 69 ? 5.905 8.170 -5.913 1.00 95.88 69 LEU A N 1
ATOM 525 C CA . LEU A 1 69 ? 6.664 7.409 -4.924 1.00 95.88 69 LEU A CA 1
ATOM 526 C C . LEU A 1 69 ? 8.152 7.670 -5.140 1.00 95.88 69 LEU A C 1
ATOM 528 O O . LEU A 1 69 ? 8.615 7.740 -6.281 1.00 95.88 69 LEU A O 1
ATOM 532 N N . SER A 1 70 ? 8.919 7.775 -4.055 1.00 98.00 70 SER A N 1
ATOM 533 C CA . SER A 1 70 ? 10.377 7.736 -4.171 1.00 98.00 70 SER A CA 1
ATOM 534 C C . SER A 1 70 ? 10.831 6.355 -4.679 1.00 98.00 70 SER A C 1
ATOM 536 O O . SER A 1 70 ? 10.108 5.369 -4.499 1.00 98.00 70 SER A O 1
ATOM 538 N N . PRO A 1 71 ? 12.030 6.238 -5.280 1.00 98.31 71 PRO A N 1
ATOM 539 C CA . PRO A 1 71 ? 12.554 4.940 -5.709 1.00 98.31 71 PRO A CA 1
ATOM 540 C C . PRO A 1 71 ? 12.571 3.899 -4.577 1.00 98.31 71 PRO A C 1
ATOM 542 O O . PRO A 1 71 ? 12.096 2.785 -4.771 1.00 98.31 71 PRO A O 1
ATOM 545 N N . ASP A 1 72 ? 12.998 4.296 -3.370 1.00 98.44 72 ASP A N 1
ATOM 546 C CA . ASP A 1 72 ? 12.993 3.428 -2.181 1.00 98.44 72 ASP A CA 1
ATOM 547 C C . ASP A 1 72 ? 11.578 2.948 -1.815 1.00 98.44 72 ASP A C 1
ATOM 549 O O . ASP A 1 72 ? 11.356 1.763 -1.569 1.00 98.44 72 ASP A O 1
ATOM 553 N N . GLN A 1 73 ? 10.590 3.849 -1.831 1.00 97.94 73 GLN A N 1
ATOM 554 C CA . GLN A 1 73 ? 9.198 3.492 -1.545 1.00 97.94 73 GLN A CA 1
ATOM 555 C C . GLN A 1 73 ? 8.636 2.515 -2.579 1.00 97.94 73 GLN A C 1
ATOM 557 O O . GLN A 1 73 ? 7.941 1.567 -2.211 1.00 97.94 73 GLN A O 1
ATOM 562 N N . ASN A 1 74 ? 8.939 2.731 -3.860 1.00 98.19 74 ASN A N 1
ATOM 563 C CA . ASN A 1 74 ? 8.503 1.850 -4.936 1.00 98.19 74 ASN A CA 1
ATOM 564 C C . ASN A 1 74 ? 9.097 0.440 -4.790 1.00 98.19 74 ASN A C 1
ATOM 566 O O . ASN A 1 74 ? 8.371 -0.548 -4.913 1.00 98.19 74 ASN A O 1
ATOM 570 N N . ASP A 1 75 ? 10.389 0.339 -4.478 1.00 98.56 75 ASP A N 1
ATOM 571 C CA . ASP A 1 75 ? 11.067 -0.949 -4.319 1.00 98.56 75 ASP A CA 1
ATOM 572 C C . ASP A 1 75 ? 10.522 -1.721 -3.112 1.00 98.56 75 ASP A C 1
ATOM 574 O O . ASP A 1 75 ? 10.137 -2.889 -3.240 1.00 98.56 75 ASP A O 1
ATOM 578 N N . ARG A 1 76 ? 10.367 -1.039 -1.969 1.00 98.56 76 ARG A N 1
ATOM 579 C CA . ARG A 1 76 ? 9.778 -1.616 -0.751 1.00 98.56 76 ARG A CA 1
ATOM 580 C C . ARG A 1 76 ? 8.336 -2.071 -0.958 1.00 98.56 76 ARG A C 1
ATOM 582 O O . ARG A 1 76 ? 7.957 -3.140 -0.475 1.00 98.56 76 ARG A O 1
ATOM 589 N N . LEU A 1 77 ? 7.529 -1.295 -1.686 1.00 98.25 77 LEU A N 1
ATOM 590 C CA . LEU A 1 77 ? 6.170 -1.698 -2.052 1.00 98.25 77 LEU A CA 1
ATOM 591 C C . LEU A 1 77 ? 6.187 -2.948 -2.944 1.00 98.25 77 LEU A C 1
ATOM 593 O O . LEU A 1 77 ? 5.391 -3.861 -2.730 1.00 98.25 77 LEU A O 1
ATOM 597 N N . GLY A 1 78 ? 7.111 -3.022 -3.903 1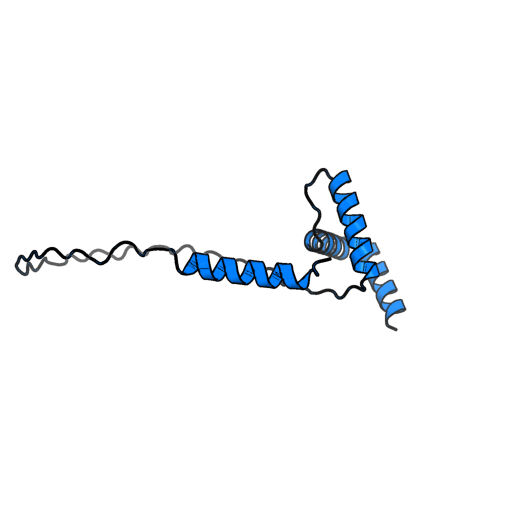.00 98.25 78 GLY A N 1
ATOM 598 C CA . GLY A 1 78 ? 7.277 -4.188 -4.767 1.00 98.25 78 GLY A CA 1
ATOM 599 C C . GLY A 1 78 ? 7.665 -5.459 -4.003 1.00 98.25 78 GLY A C 1
ATOM 600 O O . GLY A 1 78 ? 7.139 -6.537 -4.291 1.00 98.25 78 GLY A O 1
ATOM 601 N N . ASP A 1 79 ? 8.551 -5.352 -3.010 1.00 98.56 79 ASP A N 1
ATOM 602 C CA . ASP A 1 79 ? 8.896 -6.467 -2.117 1.00 98.56 79 ASP A CA 1
ATOM 603 C C . ASP A 1 79 ? 7.692 -6.940 -1.306 1.00 98.56 79 ASP A C 1
ATOM 605 O O . ASP A 1 79 ? 7.401 -8.142 -1.265 1.00 98.56 79 ASP A O 1
ATOM 609 N N . TRP A 1 80 ? 6.956 -5.995 -0.720 1.00 98.62 80 TRP A N 1
ATOM 610 C CA . TRP A 1 80 ? 5.744 -6.295 0.031 1.00 98.62 80 TRP A CA 1
ATOM 611 C C . TRP A 1 80 ? 4.691 -6.982 -0.851 1.00 98.62 80 TRP A C 1
ATOM 613 O O . TRP A 1 80 ? 4.146 -8.008 -0.457 1.00 98.62 80 TRP A O 1
ATOM 623 N N . GLN A 1 81 ? 4.461 -6.508 -2.080 1.00 98.62 81 GLN A N 1
ATOM 624 C CA . GLN A 1 81 ? 3.508 -7.120 -3.020 1.00 98.62 81 GLN A CA 1
ATOM 625 C C . GLN A 1 81 ? 3.877 -8.560 -3.373 1.00 98.62 81 GLN A C 1
ATOM 627 O O . GLN A 1 81 ? 3.004 -9.424 -3.453 1.00 98.62 81 GLN A O 1
ATOM 632 N N . ARG A 1 82 ? 5.171 -8.839 -3.573 1.00 98.62 82 ARG A N 1
ATOM 633 C CA . ARG A 1 82 ? 5.653 -10.206 -3.812 1.00 98.62 82 ARG A CA 1
ATOM 634 C C . ARG A 1 82 ? 5.413 -11.105 -2.603 1.00 98.62 82 ARG A C 1
ATOM 636 O O . ARG A 1 82 ? 5.062 -12.266 -2.792 1.00 98.62 82 ARG A O 1
ATOM 643 N N . ALA A 1 83 ? 5.617 -10.600 -1.387 1.00 98.62 83 ALA A N 1
ATOM 644 C CA . ALA A 1 83 ? 5.323 -11.345 -0.164 1.00 98.62 83 ALA A CA 1
ATOM 645 C C . ALA A 1 83 ? 3.819 -11.607 -0.013 1.00 98.62 83 ALA A C 1
ATOM 647 O O . ALA A 1 83 ? 3.417 -12.764 0.086 1.00 98.62 83 ALA A O 1
ATOM 648 N N . ALA A 1 84 ? 2.996 -10.567 -0.143 1.00 98.56 84 ALA A N 1
ATOM 649 C CA . ALA A 1 84 ? 1.544 -10.658 -0.060 1.00 98.56 84 ALA A CA 1
ATOM 650 C C . ALA A 1 84 ? 0.958 -11.621 -1.105 1.00 98.56 84 ALA A C 1
ATOM 652 O O . ALA A 1 84 ? 0.084 -12.421 -0.788 1.00 98.56 84 ALA A O 1
ATOM 653 N N . ALA A 1 85 ? 1.466 -11.613 -2.343 1.00 98.56 85 ALA A N 1
ATOM 654 C CA . ALA A 1 85 ? 1.024 -12.549 -3.378 1.00 98.56 85 ALA A CA 1
ATOM 655 C C . ALA A 1 85 ? 1.279 -14.014 -2.988 1.00 98.56 85 ALA A C 1
ATOM 657 O O . ALA A 1 85 ? 0.411 -14.863 -3.189 1.00 98.56 85 ALA A O 1
ATOM 658 N N . ARG A 1 86 ? 2.445 -14.301 -2.386 1.00 98.50 86 ARG A N 1
ATOM 659 C CA . ARG A 1 86 ? 2.772 -15.643 -1.880 1.00 98.50 86 ARG A CA 1
ATOM 660 C C . ARG A 1 86 ? 1.855 -16.057 -0.733 1.00 98.50 86 ARG A C 1
ATOM 662 O O . ARG A 1 86 ? 1.410 -17.197 -0.718 1.00 98.50 86 ARG A O 1
ATOM 669 N N . GLU A 1 87 ? 1.567 -15.147 0.193 1.00 98.44 87 GLU A N 1
ATOM 670 C CA . GLU A 1 87 ? 0.691 -15.408 1.345 1.00 98.44 87 GLU A CA 1
ATOM 671 C C . GLU A 1 87 ? -0.766 -15.641 0.928 1.00 98.44 87 GLU A C 1
ATOM 673 O O . GLU A 1 87 ? -1.421 -16.547 1.435 1.00 98.44 87 GLU A O 1
ATOM 678 N N . LEU A 1 88 ? -1.259 -14.865 -0.038 1.00 98.19 88 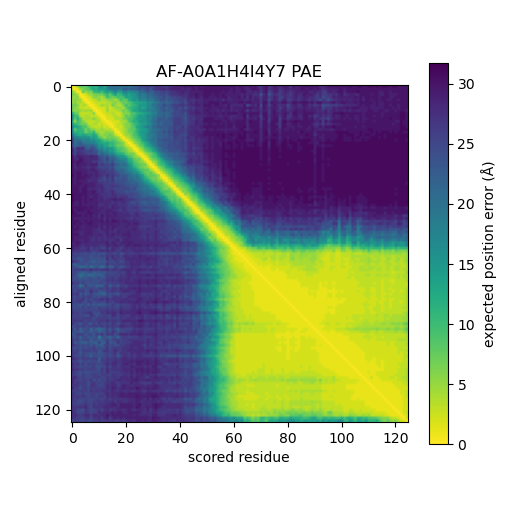LEU A N 1
ATOM 679 C CA . LEU A 1 88 ? -2.621 -14.978 -0.564 1.00 98.19 88 LEU A CA 1
ATOM 680 C C . LEU A 1 88 ? -2.791 -16.124 -1.577 1.00 98.19 88 LEU A C 1
ATOM 682 O O . LEU A 1 88 ? -3.915 -16.424 -1.973 1.00 98.19 88 LEU A O 1
ATOM 686 N N . GLY A 1 89 ? -1.698 -16.743 -2.038 1.00 98.31 89 GLY A N 1
ATOM 687 C CA . GLY A 1 89 ? -1.734 -17.788 -3.065 1.00 98.31 89 GLY A CA 1
ATOM 688 C C . GLY A 1 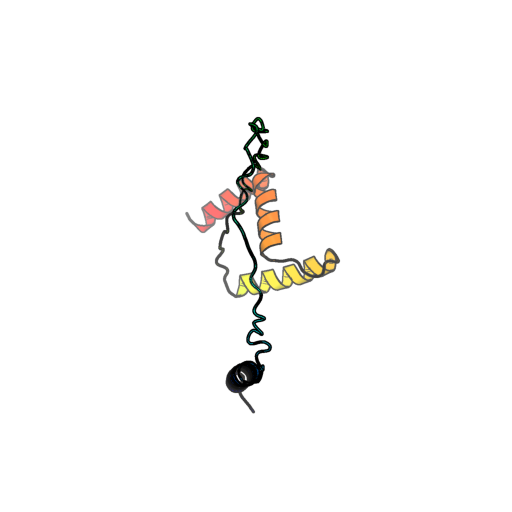89 ? -2.149 -17.285 -4.454 1.00 98.31 89 GLY A C 1
ATOM 689 O O . GLY A 1 89 ? -2.630 -18.065 -5.275 1.00 98.31 89 GLY A O 1
ATOM 690 N N . VAL A 1 90 ? -1.978 -15.988 -4.731 1.00 98.38 90 VAL A N 1
ATOM 691 C CA . VAL A 1 90 ? -2.325 -15.368 -6.019 1.00 98.38 90 VAL A CA 1
ATOM 692 C C . VAL A 1 90 ? -1.083 -15.131 -6.871 1.00 98.38 90 VAL A C 1
ATOM 694 O O . VAL A 1 90 ? 0.024 -14.959 -6.367 1.00 98.38 90 VAL A O 1
ATOM 697 N N . ALA A 1 91 ? -1.261 -15.070 -8.192 1.00 97.62 91 ALA A N 1
ATOM 698 C CA . ALA A 1 91 ? -0.143 -14.879 -9.117 1.00 97.62 91 ALA A CA 1
ATOM 699 C C . ALA A 1 91 ? 0.582 -13.535 -8.920 1.00 97.62 91 ALA A C 1
ATOM 701 O O . ALA A 1 91 ? 1.797 -13.451 -9.094 1.00 97.62 91 ALA A O 1
ATOM 702 N N . ARG A 1 92 ? -0.162 -12.471 -8.598 1.00 97.62 92 ARG A N 1
ATOM 703 C CA . ARG A 1 92 ? 0.382 -11.138 -8.325 1.00 97.62 92 ARG A CA 1
ATOM 704 C C . ARG A 1 92 ? -0.600 -10.308 -7.514 1.00 97.62 92 ARG A C 1
ATOM 706 O O . ARG A 1 92 ? -1.807 -10.452 -7.681 1.00 97.62 92 ARG A O 1
ATOM 713 N N . VAL A 1 93 ? -0.056 -9.385 -6.734 1.00 98.56 93 VAL A N 1
ATOM 714 C CA . VAL A 1 93 ? -0.780 -8.259 -6.141 1.00 98.56 93 VAL A CA 1
ATOM 715 C C . VAL A 1 93 ? -0.291 -7.005 -6.855 1.00 98.56 93 VAL A C 1
ATOM 717 O O . VAL A 1 93 ? 0.917 -6.778 -6.918 1.00 98.56 93 VAL A O 1
ATOM 720 N N . THR A 1 94 ? -1.191 -6.222 -7.452 1.00 97.69 94 THR A N 1
ATOM 721 C CA . THR A 1 94 ? -0.797 -5.004 -8.175 1.00 97.69 94 THR A CA 1
ATOM 722 C C . THR A 1 94 ? -0.859 -3.772 -7.276 1.00 97.69 94 THR A C 1
ATOM 724 O O . THR A 1 94 ? -1.590 -3.743 -6.289 1.00 97.69 94 THR A O 1
ATOM 727 N N . ALA A 1 95 ? -0.133 -2.709 -7.637 1.00 96.62 95 ALA A N 1
ATOM 728 C CA . ALA A 1 95 ? -0.226 -1.432 -6.922 1.00 96.62 95 ALA A CA 1
ATOM 729 C C . ALA A 1 95 ? -1.648 -0.859 -6.949 1.00 96.62 95 ALA A C 1
ATOM 731 O O . ALA A 1 95 ? -2.081 -0.250 -5.976 1.00 96.62 95 ALA A O 1
ATOM 732 N N . GLN A 1 96 ? -2.389 -1.102 -8.033 1.0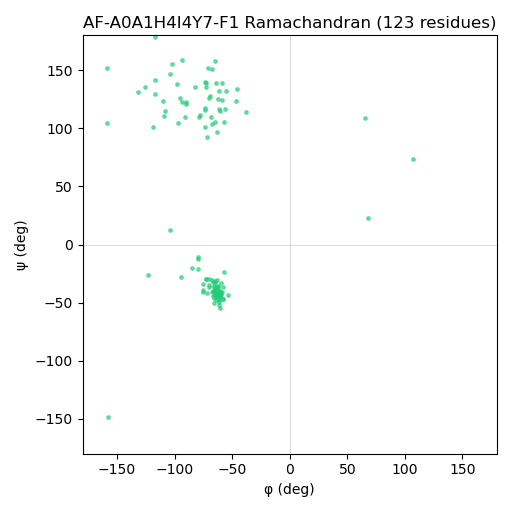0 96.62 96 GLN A N 1
ATOM 733 C CA . GLN A 1 96 ? -3.782 -0.694 -8.137 1.00 96.62 96 GLN A CA 1
ATOM 734 C C . GLN A 1 96 ? -4.656 -1.415 -7.106 1.00 96.62 96 GLN A C 1
ATOM 736 O O . GLN A 1 96 ? -5.395 -0.742 -6.397 1.00 96.62 96 GLN A O 1
ATOM 741 N N . ASP A 1 97 ? -4.535 -2.740 -6.979 1.00 96.81 97 ASP A N 1
ATOM 742 C CA . ASP A 1 97 ? -5.326 -3.523 -6.014 1.00 96.81 97 ASP A CA 1
ATOM 743 C C . ASP A 1 97 ? -5.075 -3.043 -4.581 1.00 96.81 97 ASP A C 1
ATOM 745 O O . ASP A 1 97 ? -6.005 -2.866 -3.796 1.00 96.81 97 ASP A O 1
ATOM 749 N N . VAL A 1 98 ? -3.807 -2.762 -4.263 1.00 97.62 98 VAL A N 1
ATOM 750 C CA . VAL A 1 98 ? -3.407 -2.222 -2.959 1.00 97.62 98 VAL A CA 1
ATOM 751 C C . VAL A 1 98 ? -4.049 -0.863 -2.713 1.00 97.62 98 VAL A C 1
ATOM 753 O O . VAL A 1 98 ? -4.646 -0.653 -1.663 1.00 97.62 98 VAL A O 1
ATOM 756 N N . LEU A 1 99 ? -3.953 0.062 -3.671 1.00 96.81 99 LEU A N 1
ATOM 757 C CA . LEU A 1 99 ? -4.526 1.399 -3.520 1.00 96.81 99 LEU A CA 1
ATOM 758 C C . LEU A 1 99 ? -6.052 1.364 -3.400 1.00 96.81 99 LEU A C 1
ATOM 760 O O . LEU A 1 99 ? -6.598 2.096 -2.582 1.00 96.81 99 LEU A O 1
ATOM 764 N N . VAL A 1 100 ? -6.734 0.506 -4.163 1.00 96.81 100 VAL A N 1
ATOM 765 C CA . VAL A 1 100 ? -8.190 0.326 -4.059 1.00 96.81 100 VAL A CA 1
ATOM 766 C C . VAL A 1 100 ? -8.564 -0.163 -2.660 1.00 96.81 100 VAL A C 1
ATOM 768 O O . VAL A 1 100 ? -9.353 0.497 -1.989 1.00 96.81 100 VAL A O 1
ATOM 771 N N . ALA A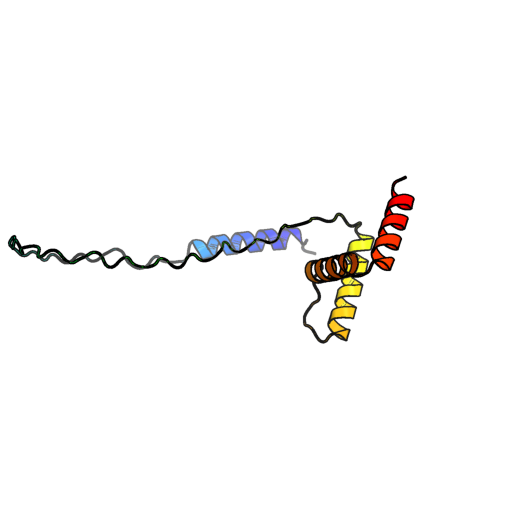 1 101 ? -7.928 -1.232 -2.171 1.00 97.38 101 ALA A N 1
ATOM 772 C CA . ALA A 1 101 ? -8.205 -1.777 -0.842 1.00 97.38 101 ALA A CA 1
ATOM 773 C C . ALA A 1 101 ? -7.907 -0.772 0.287 1.00 97.38 101 ALA A C 1
ATOM 775 O O . ALA A 1 101 ? -8.655 -0.674 1.261 1.00 97.38 101 ALA A O 1
ATOM 776 N N . LEU A 1 102 ? -6.826 0.008 0.161 1.00 97.44 102 LEU A N 1
ATOM 777 C CA . LEU A 1 102 ? -6.488 1.051 1.131 1.00 97.44 102 LEU A CA 1
ATOM 778 C C . LEU A 1 102 ? -7.506 2.194 1.130 1.00 97.44 102 LEU A C 1
ATOM 780 O O . LEU A 1 102 ? -7.859 2.677 2.203 1.00 97.44 102 LEU A O 1
ATOM 784 N N . VAL A 1 103 ? -7.993 2.617 -0.039 1.00 97.44 103 VAL A N 1
ATOM 785 C CA . VAL A 1 103 ? -9.029 3.655 -0.141 1.00 97.44 103 VAL A CA 1
ATOM 786 C C . VAL A 1 103 ? -10.352 3.156 0.431 1.00 97.44 103 VAL A C 1
ATOM 788 O O . VAL A 1 103 ? -10.979 3.872 1.205 1.00 97.44 103 VAL A O 1
ATOM 791 N N . GLU A 1 104 ? -10.760 1.930 0.112 1.00 97.81 104 GLU A N 1
ATOM 792 C CA . GLU A 1 104 ? -11.969 1.329 0.685 1.00 97.81 104 GLU A CA 1
ATOM 793 C C . GLU A 1 104 ? -11.893 1.278 2.213 1.00 97.81 104 GLU A C 1
ATOM 795 O O . GLU A 1 104 ? -12.818 1.722 2.894 1.00 97.81 104 GLU A O 1
ATOM 800 N N . ARG A 1 105 ? -10.758 0.829 2.764 1.00 98.06 105 ARG A N 1
ATOM 801 C CA . ARG A 1 105 ? -10.541 0.805 4.214 1.00 98.06 105 ARG A CA 1
ATOM 802 C C . ARG A 1 105 ? -10.544 2.210 4.819 1.00 98.06 105 ARG A C 1
ATOM 804 O O . ARG A 1 105 ? -11.179 2.412 5.847 1.00 98.06 105 ARG A O 1
ATOM 811 N N . LEU A 1 106 ? -9.878 3.175 4.182 1.00 98.00 106 LEU A N 1
ATOM 812 C CA . LEU A 1 106 ? -9.840 4.572 4.628 1.00 98.00 106 LEU A CA 1
ATOM 813 C C . LEU A 1 106 ? -11.240 5.189 4.727 1.00 98.00 106 LEU A C 1
ATOM 815 O O . LEU A 1 106 ? -11.492 5.997 5.615 1.00 98.00 106 LEU A O 1
ATOM 819 N N . LEU A 1 107 ? -12.140 4.830 3.810 1.00 97.31 107 LEU A N 1
ATOM 820 C CA . LEU A 1 107 ? -13.502 5.363 3.773 1.00 97.31 107 LEU A CA 1
ATOM 821 C C . LEU A 1 107 ? -14.474 4.616 4.697 1.00 97.31 107 LEU A C 1
ATOM 823 O O . LEU A 1 107 ? -15.516 5.171 5.042 1.00 97.31 107 LEU A O 1
ATOM 827 N N . ALA A 1 108 ? -14.153 3.382 5.089 1.00 97.88 108 ALA A N 1
ATOM 828 C CA . ALA A 1 108 ? -14.988 2.562 5.965 1.00 97.88 108 ALA A CA 1
ATOM 829 C C . ALA A 1 108 ? -14.617 2.666 7.458 1.00 97.88 108 ALA A C 1
ATOM 831 O O . ALA A 1 108 ? -15.483 2.471 8.309 1.00 97.88 108 ALA A O 1
ATOM 832 N N . ASP A 1 109 ? -13.353 2.955 7.783 1.00 98.06 109 ASP A N 1
ATOM 833 C CA . ASP A 1 109 ? -12.807 2.961 9.146 1.00 98.06 109 ASP A CA 1
ATOM 834 C C . ASP A 1 109 ? -12.509 4.397 9.619 1.00 98.06 109 ASP A C 1
ATOM 836 O O . ASP A 1 109 ? -11.594 5.066 9.123 1.00 98.06 109 ASP A O 1
ATOM 840 N N . SER A 1 110 ? -13.288 4.884 10.592 1.00 96.81 110 SER A N 1
ATOM 841 C CA . SER A 1 110 ? -13.156 6.248 11.117 1.00 96.81 110 SER A CA 1
ATOM 842 C C . SER A 1 110 ? -11.833 6.488 11.839 1.00 96.81 110 SER A C 1
ATOM 844 O O . SER A 1 110 ? -11.275 7.580 11.724 1.00 96.81 110 SER A O 1
ATOM 846 N N . ASP A 1 111 ? -11.310 5.485 12.543 1.00 97.75 111 ASP A N 1
ATOM 847 C CA . ASP A 1 111 ? -10.075 5.626 13.313 1.00 97.75 111 ASP A CA 1
ATOM 848 C C . ASP A 1 111 ? -8.875 5.714 12.373 1.00 97.75 111 ASP A C 1
ATOM 850 O O . ASP A 1 111 ? -7.996 6.561 12.556 1.00 97.75 111 ASP A O 1
ATOM 854 N N . LEU A 1 112 ? -8.869 4.893 11.317 1.00 97.38 112 LEU A N 1
ATOM 855 C CA . LEU A 1 112 ? -7.873 4.996 10.252 1.00 97.38 112 LEU A CA 1
ATOM 856 C C . LEU A 1 112 ? -7.931 6.368 9.569 1.00 97.38 112 LEU A C 1
ATOM 858 O O . LEU A 1 112 ? -6.891 6.981 9.332 1.00 97.38 112 LEU A O 1
ATOM 862 N N . SER A 1 113 ? -9.131 6.869 9.273 1.00 98.00 113 SER A N 1
ATOM 863 C CA . SER A 1 113 ? -9.309 8.198 8.681 1.00 98.00 113 SER A CA 1
ATOM 864 C C . SER A 1 113 ? -8.706 9.302 9.557 1.00 98.00 113 SER A C 1
ATOM 866 O O . SER A 1 113 ? -7.972 10.151 9.047 1.00 98.00 113 SER A O 1
ATOM 868 N N . GLU A 1 114 ? -8.959 9.296 10.868 1.00 98.06 114 GLU A N 1
ATOM 869 C CA . GLU A 1 114 ? -8.373 10.291 11.778 1.00 98.06 114 GLU A CA 1
ATOM 870 C C . GLU A 1 114 ? -6.847 10.173 11.880 1.00 98.06 114 GLU A C 1
ATOM 872 O O . GLU A 1 114 ? -6.146 11.188 11.890 1.00 98.06 114 GLU A O 1
ATOM 877 N N . GLN A 1 115 ? -6.307 8.952 11.877 1.00 97.50 115 GLN A N 1
ATOM 878 C CA . GLN A 1 115 ? -4.857 8.734 11.849 1.00 97.50 115 GLN A CA 1
ATOM 879 C C . GLN A 1 115 ? -4.228 9.315 10.577 1.00 97.50 115 GLN A C 1
ATOM 881 O O . GLN A 1 115 ? -3.278 10.091 10.664 1.00 97.50 115 GLN A O 1
ATOM 886 N N . VAL A 1 116 ? -4.810 9.039 9.406 1.00 97.00 116 VAL A N 1
ATOM 887 C CA . VAL A 1 116 ? -4.322 9.582 8.130 1.00 97.00 116 VAL A CA 1
ATOM 888 C C . VAL A 1 116 ? -4.404 11.111 8.105 1.00 97.00 116 VAL A C 1
ATOM 890 O O . VAL A 1 116 ? -3.466 11.763 7.648 1.00 97.00 116 VAL A O 1
ATOM 893 N N . LYS A 1 117 ? -5.477 11.716 8.635 1.00 97.75 117 LYS A N 1
ATOM 894 C CA . LYS A 1 117 ? -5.573 13.183 8.762 1.00 97.75 117 LYS A CA 1
ATOM 895 C C . LYS A 1 117 ? -4.448 13.751 9.626 1.00 97.75 117 LYS A C 1
ATOM 897 O O . LYS A 1 117 ? -3.857 14.766 9.257 1.00 97.75 117 LYS A O 1
ATOM 902 N N . LYS A 1 118 ? -4.133 13.103 10.751 1.00 97.25 118 LYS A N 1
ATOM 903 C CA . LYS A 1 118 ? -3.048 13.516 11.649 1.00 97.25 118 LYS A CA 1
ATOM 904 C C . LYS A 1 118 ? -1.677 13.405 10.978 1.00 97.25 118 LYS A C 1
ATOM 906 O O . LYS A 1 118 ? -0.876 14.330 11.087 1.00 97.25 118 LYS A O 1
ATOM 911 N N . ASP A 1 119 ? -1.421 12.322 10.252 1.00 96.62 119 ASP A N 1
ATOM 912 C CA . ASP A 1 119 ? -0.162 12.132 9.525 1.00 96.62 119 ASP A CA 1
ATOM 913 C C . ASP A 1 119 ? 0.014 13.180 8.421 1.00 96.62 119 ASP A C 1
ATOM 915 O O . ASP A 1 119 ? 1.081 13.781 8.296 1.00 96.62 119 ASP A O 1
ATOM 919 N N . LEU A 1 120 ? -1.054 13.467 7.667 1.00 96.56 120 LEU A N 1
ATOM 920 C CA . LEU A 1 120 ? -1.057 14.526 6.657 1.00 96.56 120 LEU A CA 1
ATOM 921 C C . LEU A 1 120 ? -0.835 15.911 7.266 1.00 96.56 120 LEU A C 1
ATOM 923 O O . LEU A 1 120 ? -0.157 16.731 6.647 1.00 96.56 120 LEU A O 1
ATOM 927 N N . HIS A 1 121 ? -1.383 16.170 8.458 1.00 96.38 121 HIS A N 1
ATOM 928 C CA . HIS A 1 121 ? -1.120 17.408 9.179 1.00 96.38 121 HIS A CA 1
ATOM 929 C C . HIS A 1 121 ? 0.375 17.534 9.483 1.00 96.38 121 HIS A C 1
ATOM 931 O O . HIS A 1 121 ? 1.001 18.483 9.036 1.00 96.38 121 HIS A O 1
ATOM 937 N N . ASN A 1 122 ? 0.962 16.528 10.135 1.00 95.25 122 ASN A N 1
ATOM 938 C CA . ASN A 1 122 ? 2.371 16.537 10.542 1.00 95.25 122 ASN A CA 1
ATOM 939 C C . ASN A 1 122 ? 3.361 16.588 9.368 1.00 95.25 122 ASN A C 1
ATOM 941 O O . ASN A 1 122 ? 4.474 17.082 9.517 1.00 95.25 122 ASN A O 1
ATOM 945 N N . ALA A 1 123 ? 2.994 16.026 8.214 1.00 91.69 123 ALA A N 1
ATOM 946 C CA . ALA A 1 123 ? 3.858 16.005 7.037 1.00 91.69 123 ALA A CA 1
ATOM 947 C C . ALA A 1 123 ? 3.852 17.327 6.253 1.00 91.69 123 ALA A C 1
ATOM 949 O O . ALA A 1 123 ? 4.761 17.560 5.455 1.00 91.69 123 ALA A O 1
ATOM 950 N N . ARG A 1 124 ? 2.814 18.160 6.412 1.00 88.81 124 ARG A N 1
ATOM 951 C CA . ARG A 1 124 ? 2.556 19.305 5.523 1.00 88.81 124 ARG A CA 1
ATOM 952 C C . ARG A 1 124 ? 2.469 20.654 6.236 1.00 88.81 124 ARG A C 1
ATOM 954 O O . ARG A 1 124 ? 2.721 21.665 5.579 1.00 88.81 124 ARG A O 1
ATOM 961 N N . PHE A 1 125 ? 2.092 20.674 7.509 1.00 73.69 125 PHE A N 1
ATOM 962 C CA . PHE A 1 125 ? 1.856 21.880 8.302 1.00 73.69 125 PHE A CA 1
ATOM 963 C C . PHE A 1 125 ? 2.669 21.834 9.595 1.00 73.69 125 PHE A C 1
ATOM 965 O O . PHE A 1 125 ? 3.160 22.915 9.985 1.00 73.69 125 PHE A O 1
#

Radius of gyration: 31.32 Å; Cα contacts (8 Å, |Δi|>4): 18; chains: 1; bounding box: 81×40×78 Å